Protein AF-A0A8T5ZJA3-F1 (afdb_monomer_lite)

Secondary structure (DSSP, 8-state):
---------HHHHHHHHHHHTT--EEEEE--TTHHHHHHHHHHTT-EEEEESSHHHHHHHHH-

InterPro domains:
  IPR012001 Thiamine pyrophosphate enzyme, N-terminal TPP-binding domain [PF02776] (9-63)
  IPR029061 Thiamin diphosphate-binding fold [SSF52518] (6-63)
  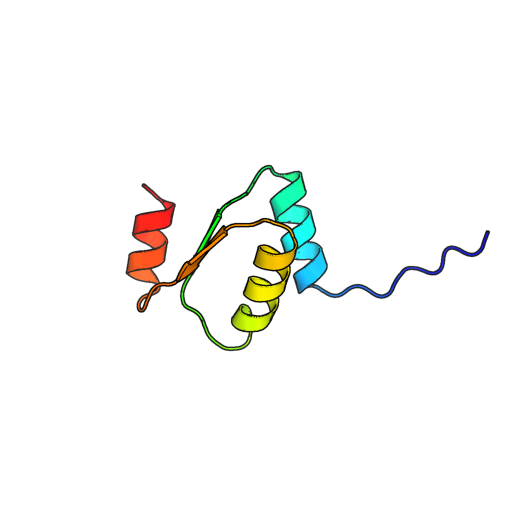IPR045025 TPP-binding domain containing protein HACL1-like [PTHR43710] (6-63)

Structure (mmCIF, N/CA/C/O backbone):
data_AF-A0A8T5ZJA3-F1
#
_entry.id   AF-A0A8T5ZJA3-F1
#
loop_
_atom_site.group_PDB
_atom_site.id
_atom_site.type_symbol
_atom_site.label_atom_id
_atom_site.label_alt_id
_atom_site.label_comp_id
_atom_site.label_asym_id
_atom_site.label_entity_id
_atom_site.label_seq_id
_atom_site.pdbx_PDB_ins_code
_atom_site.Cartn_x
_atom_site.Cartn_y
_atom_site.Cartn_z
_atom_site.occupancy
_atom_site.B_iso_or_equiv
_atom_site.auth_seq_id
_atom_site.auth_comp_id
_atom_site.auth_asym_id
_atom_site.auth_atom_id
_atom_site.pdbx_PDB_model_num
ATOM 1 N N . MET A 1 1 ? -22.127 1.277 29.740 1.00 46.31 1 MET A N 1
ATOM 2 C CA . MET A 1 1 ? -21.400 0.372 28.833 1.00 46.31 1 MET A CA 1
ATOM 3 C C . MET A 1 1 ? -20.033 0.991 28.679 1.00 46.31 1 MET A C 1
ATOM 5 O O . MET A 1 1 ? -19.960 2.113 28.202 1.00 46.31 1 MET A O 1
ATOM 9 N N . SER A 1 2 ? -19.012 0.395 29.283 1.00 49.69 2 SER A N 1
ATOM 10 C CA . SER A 1 2 ? -17.660 0.945 29.288 1.00 49.69 2 SER A CA 1
ATOM 11 C C . SER A 1 2 ? -17.161 0.960 27.847 1.00 49.69 2 SER A C 1
ATOM 13 O O . SER A 1 2 ? -16.905 -0.109 27.298 1.00 49.69 2 SER A O 1
ATOM 15 N N . ASP A 1 3 ? -17.061 2.139 27.236 1.00 58.97 3 ASP A N 1
ATOM 16 C CA . ASP A 1 3 ? -16.289 2.316 26.007 1.00 58.97 3 ASP A CA 1
ATOM 17 C C . ASP A 1 3 ? -14.825 2.070 26.374 1.00 58.97 3 ASP A C 1
ATOM 19 O O . ASP A 1 3 ? -14.088 2.963 26.792 1.00 58.97 3 ASP A O 1
ATOM 23 N N . GLN A 1 4 ? -14.410 0.806 26.305 1.00 58.78 4 GLN A N 1
ATOM 24 C CA . GLN A 1 4 ? -13.008 0.507 26.097 1.00 58.78 4 GLN A CA 1
ATOM 25 C C . GLN A 1 4 ? -12.698 1.031 24.703 1.00 58.78 4 GLN A C 1
ATOM 27 O O . GLN A 1 4 ? -13.055 0.396 23.715 1.00 58.78 4 GLN A O 1
ATOM 32 N N . LEU A 1 5 ? -12.058 2.198 24.628 1.00 64.12 5 LEU A N 1
ATOM 33 C CA . LEU A 1 5 ? -11.325 2.591 23.433 1.00 64.12 5 LEU A CA 1
ATOM 34 C C . LEU A 1 5 ? -10.425 1.400 23.081 1.00 64.12 5 LEU A C 1
ATOM 36 O O . LEU A 1 5 ? -9.475 1.111 23.812 1.00 64.12 5 LEU A O 1
ATOM 40 N N . GLN A 1 6 ? -10.776 0.647 22.034 1.00 72.56 6 GLN A N 1
ATOM 41 C CA . GLN A 1 6 ? -9.888 -0.383 21.516 1.00 72.56 6 GLN A CA 1
ATOM 42 C C . GLN A 1 6 ? -8.579 0.319 21.169 1.00 72.56 6 GLN A C 1
ATOM 44 O O . GLN A 1 6 ? -8.569 1.267 20.384 1.00 72.56 6 GLN A O 1
ATOM 49 N N . MET A 1 7 ? -7.486 -0.102 21.804 1.00 79.88 7 MET A N 1
ATOM 50 C CA . MET A 1 7 ? -6.167 0.425 21.481 1.00 79.88 7 MET A CA 1
ATOM 51 C C . MET A 1 7 ? -5.869 0.077 20.023 1.00 79.88 7 MET A C 1
ATOM 53 O O . MET A 1 7 ? -5.711 -1.094 19.688 1.00 79.88 7 MET A O 1
ATOM 57 N N . THR A 1 8 ? -5.833 1.102 19.176 1.00 86.12 8 THR A N 1
ATOM 58 C CA . THR A 1 8 ? -5.489 1.024 17.754 1.00 86.12 8 THR A CA 1
ATOM 59 C C . THR A 1 8 ? -4.184 1.784 17.505 1.00 86.12 8 THR A C 1
ATOM 61 O O . THR A 1 8 ? -3.737 2.552 18.362 1.00 86.12 8 THR A O 1
ATOM 64 N N . ASP A 1 9 ? -3.551 1.572 16.355 1.00 90.25 9 ASP A N 1
ATOM 65 C CA . ASP A 1 9 ? -2.312 2.249 15.966 1.00 90.25 9 ASP A CA 1
ATOM 66 C C . ASP A 1 9 ? -2.477 3.062 14.674 1.00 90.25 9 ASP A C 1
ATOM 68 O O . ASP A 1 9 ? -3.499 3.007 13.988 1.00 90.25 9 ASP A O 1
ATOM 72 N N . GLY A 1 10 ? -1.452 3.851 14.339 1.00 91.12 10 GLY A N 1
ATOM 73 C CA . GLY A 1 10 ? -1.484 4.720 13.164 1.00 91.12 10 GLY A CA 1
ATOM 74 C C . GLY A 1 10 ? -1.630 3.968 11.838 1.00 91.12 10 GLY A C 1
ATOM 75 O O . GLY A 1 10 ? -2.233 4.506 10.915 1.00 91.12 10 GLY A O 1
ATOM 76 N N . MET A 1 11 ? -1.129 2.733 11.730 1.00 92.25 11 MET A N 1
ATOM 77 C CA . MET A 1 11 ? -1.221 1.962 10.487 1.00 92.25 11 MET A CA 1
ATOM 78 C C . MET A 1 11 ? -2.646 1.476 10.257 1.00 92.25 11 MET A C 1
ATOM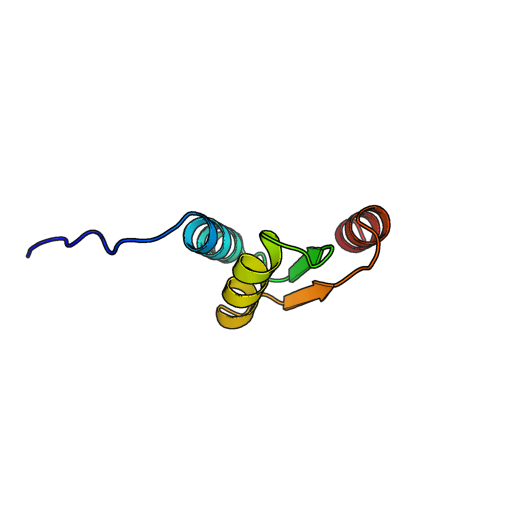 80 O O . MET A 1 11 ? -3.146 1.579 9.138 1.00 92.25 11 MET A O 1
ATOM 84 N N . HIS A 1 12 ? -3.319 1.024 11.315 1.00 93.00 12 HIS A N 1
ATOM 85 C CA . HIS A 1 12 ? -4.733 0.662 11.255 1.00 93.00 12 HIS A CA 1
ATOM 86 C C . HIS A 1 12 ? -5.601 1.875 10.903 1.00 93.00 12 HIS A C 1
ATOM 88 O O . HIS A 1 12 ? -6.438 1.773 10.010 1.00 93.00 12 HIS A O 1
ATOM 94 N N . ILE A 1 13 ? -5.340 3.039 11.514 1.00 94.38 13 ILE A N 1
ATOM 95 C CA . ILE A 1 13 ? -6.058 4.286 11.196 1.00 94.38 13 ILE A CA 1
ATOM 96 C C . ILE A 1 13 ? -5.874 4.671 9.721 1.00 94.38 13 ILE A C 1
ATOM 98 O O . ILE A 1 13 ? -6.836 5.054 9.061 1.00 94.38 13 ILE A O 1
ATOM 102 N N . ILE A 1 14 ? -4.656 4.556 9.179 1.00 94.38 14 ILE A N 1
ATOM 103 C CA . ILE A 1 14 ? -4.394 4.849 7.763 1.00 94.38 14 ILE A CA 1
ATOM 104 C C . ILE A 1 14 ? -5.164 3.880 6.864 1.00 94.38 14 ILE A C 1
ATOM 106 O O . ILE A 1 14 ? -5.845 4.325 5.946 1.00 94.38 14 ILE A O 1
ATOM 110 N N . VAL A 1 15 ? -5.086 2.571 7.117 1.00 95.38 15 VAL A N 1
ATOM 111 C CA . VAL A 1 15 ? -5.776 1.560 6.297 1.00 95.38 15 VAL A CA 1
ATOM 112 C C . VAL A 1 15 ? -7.292 1.757 6.333 1.00 95.38 15 VAL A C 1
ATOM 114 O O . VAL A 1 15 ? -7.941 1.697 5.289 1.00 95.38 15 VAL A O 1
ATOM 117 N N . GLU A 1 16 ? -7.855 2.051 7.503 1.00 95.31 16 GLU A N 1
ATOM 118 C CA . GLU A 1 16 ? -9.277 2.354 7.643 1.00 95.31 16 GLU A CA 1
ATOM 119 C C . GLU A 1 16 ? -9.662 3.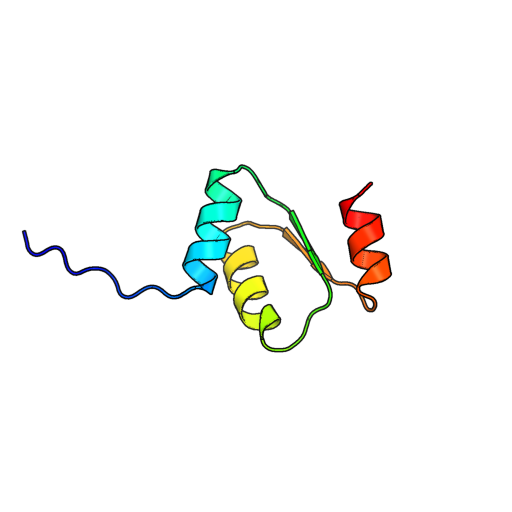617 6.861 1.00 95.31 16 GLU A C 1
ATOM 121 O O . GLU A 1 16 ? -10.631 3.599 6.101 1.00 95.31 16 GLU A O 1
ATOM 126 N N . ALA A 1 17 ? -8.872 4.688 6.970 1.00 96.62 17 ALA A N 1
ATOM 127 C CA . ALA A 1 17 ? -9.109 5.921 6.229 1.00 96.62 17 ALA A CA 1
ATOM 128 C C . ALA A 1 17 ? -9.041 5.707 4.708 1.00 96.62 17 ALA A C 1
ATOM 130 O O . ALA A 1 17 ? -9.878 6.243 3.984 1.00 96.62 17 ALA A O 1
ATOM 131 N N . LEU A 1 18 ? -8.098 4.897 4.211 1.00 97.12 18 LEU A N 1
ATOM 132 C CA . LEU A 1 18 ? -8.021 4.546 2.788 1.00 97.12 18 LEU A CA 1
ATOM 133 C C . LEU A 1 18 ? -9.309 3.852 2.320 1.00 97.12 18 LEU A C 1
ATOM 135 O O . LEU A 1 18 ? -9.883 4.252 1.309 1.00 97.12 18 LEU A O 1
ATOM 139 N N . LYS A 1 19 ? -9.815 2.884 3.094 1.00 96.31 19 LYS A N 1
ATOM 140 C CA . LYS A 1 19 ? -11.067 2.174 2.784 1.00 96.31 19 LYS A CA 1
ATOM 141 C C . LYS A 1 19 ? -12.283 3.089 2.791 1.00 96.31 19 LYS A C 1
ATOM 143 O O . LYS A 1 19 ? -13.119 2.986 1.904 1.00 96.31 19 LYS A O 1
ATOM 148 N N . GLN A 1 20 ? -12.373 3.991 3.768 1.00 97.31 20 GLN A N 1
ATOM 149 C CA . GLN A 1 20 ? -13.467 4.965 3.857 1.00 97.31 20 GLN A CA 1
ATOM 150 C C . GLN A 1 20 ? -13.495 5.952 2.676 1.00 97.31 20 GLN A C 1
ATOM 152 O O . GLN A 1 20 ? -14.512 6.605 2.465 1.00 97.31 20 GLN A O 1
ATOM 157 N N . ASN A 1 21 ? -12.400 6.062 1.918 1.00 97.88 21 ASN A N 1
ATOM 158 C CA . ASN A 1 21 ? -12.282 6.906 0.728 1.00 97.88 21 ASN A CA 1
ATOM 159 C C . ASN A 1 21 ? -12.239 6.088 -0.576 1.00 97.88 21 ASN A C 1
ATOM 161 O O . ASN A 1 21 ? -11.738 6.582 -1.584 1.00 97.88 21 ASN A O 1
ATOM 165 N N . ASP A 1 22 ? -12.727 4.844 -0.554 1.00 97.44 22 ASP A N 1
ATOM 166 C CA . ASP A 1 22 ? -12.791 3.949 -1.717 1.00 97.44 22 ASP A CA 1
ATOM 167 C C . ASP A 1 22 ? -11.422 3.676 -2.383 1.00 97.44 22 ASP A C 1
ATOM 169 O O . ASP A 1 22 ? -11.339 3.360 -3.571 1.00 97.44 22 ASP A O 1
ATOM 173 N N . ILE A 1 23 ? -10.321 3.772 -1.625 1.00 97.75 23 ILE A N 1
ATOM 174 C CA . ILE A 1 23 ? -8.980 3.438 -2.118 1.00 97.75 23 ILE A CA 1
ATOM 175 C C . ILE A 1 23 ? -8.731 1.943 -1.921 1.00 97.75 23 ILE A C 1
ATOM 177 O O . ILE A 1 23 ? -8.581 1.460 -0.798 1.00 97.75 23 ILE A O 1
ATOM 181 N N . ASP A 1 24 ? -8.626 1.218 -3.033 1.00 97.31 24 ASP A N 1
ATOM 182 C CA . ASP A 1 24 ? -8.462 -0.240 -3.051 1.00 97.31 24 ASP A CA 1
ATOM 183 C C . ASP A 1 24 ? -7.064 -0.723 -3.467 1.00 97.31 24 ASP A C 1
ATOM 185 O O . ASP A 1 24 ? -6.780 -1.919 -3.391 1.00 97.31 24 ASP A O 1
ATOM 189 N N . THR A 1 25 ? -6.178 0.177 -3.907 1.00 97.88 25 THR A N 1
ATOM 190 C CA . THR A 1 25 ? -4.860 -0.179 -4.443 1.00 97.88 25 THR A CA 1
ATOM 191 C C . THR A 1 25 ? -3.770 0.768 -3.931 1.00 97.88 25 THR A C 1
ATOM 193 O O . THR A 1 25 ? -3.891 1.986 -4.021 1.00 97.88 25 THR A O 1
ATOM 196 N N . ILE A 1 26 ? -2.663 0.202 -3.445 1.00 97.00 26 ILE A N 1
ATOM 197 C CA . ILE A 1 26 ? -1.441 0.901 -3.032 1.00 97.00 26 ILE A CA 1
ATOM 198 C C . ILE A 1 26 ? -0.298 0.500 -3.968 1.00 97.00 26 ILE A C 1
ATOM 200 O O . ILE A 1 26 ? -0.050 -0.687 -4.175 1.00 97.00 26 ILE A O 1
ATOM 204 N N . TYR A 1 27 ? 0.445 1.485 -4.471 1.00 97.19 27 TYR A N 1
ATOM 205 C CA . TYR A 1 27 ? 1.682 1.294 -5.232 1.00 97.19 27 TYR A CA 1
ATOM 206 C C . TYR A 1 27 ? 2.853 1.775 -4.376 1.00 97.19 27 TYR A C 1
ATOM 208 O O . TYR A 1 27 ? 2.857 2.921 -3.929 1.00 97.19 27 TYR A O 1
ATOM 216 N N . GLY A 1 28 ? 3.852 0.930 -4.126 1.00 95.31 28 GLY A N 1
ATOM 217 C CA . GLY A 1 28 ? 4.948 1.324 -3.242 1.00 95.31 28 GLY A CA 1
ATOM 218 C C . GLY A 1 28 ? 6.187 0.449 -3.326 1.00 95.31 28 GLY A C 1
ATOM 219 O O . GLY A 1 28 ? 6.201 -0.596 -3.974 1.00 95.31 28 GLY A O 1
ATOM 220 N N . VAL A 1 29 ? 7.246 0.893 -2.654 1.00 94.94 29 VAL A N 1
ATOM 221 C CA . VAL A 1 29 ? 8.455 0.097 -2.422 1.00 94.94 29 VAL A CA 1
ATOM 222 C C . VAL A 1 29 ? 8.337 -0.552 -1.047 1.00 94.94 29 VAL A C 1
ATOM 224 O O . VAL A 1 29 ? 8.098 0.129 -0.049 1.00 94.94 29 VAL A O 1
ATOM 227 N N . VAL A 1 30 ? 8.470 -1.879 -0.987 1.00 84.19 30 VAL A N 1
ATOM 228 C CA . VAL A 1 30 ? 8.389 -2.618 0.281 1.00 84.19 30 VAL A CA 1
ATOM 229 C C . VAL A 1 30 ? 9.677 -2.412 1.071 1.00 84.19 30 VAL A C 1
ATOM 231 O O . VAL A 1 30 ? 10.761 -2.747 0.597 1.00 84.19 30 VAL A O 1
ATOM 234 N N . GLY A 1 31 ? 9.547 -1.923 2.302 1.00 89.88 31 GLY A N 1
ATOM 235 C CA . GLY A 1 31 ? 10.641 -1.769 3.256 1.00 89.88 31 GLY A CA 1
ATOM 236 C C . GLY A 1 31 ? 10.112 -1.467 4.656 1.00 89.88 31 GLY A C 1
ATOM 237 O O . GLY A 1 31 ? 8.967 -1.047 4.812 1.00 89.88 31 GLY A O 1
ATOM 238 N N . ILE A 1 32 ? 10.929 -1.684 5.690 1.00 92.38 32 ILE A N 1
ATOM 239 C CA . ILE A 1 32 ? 10.586 -1.258 7.057 1.00 92.38 32 ILE A CA 1
ATOM 240 C C . ILE A 1 32 ? 10.530 0.280 7.073 1.00 92.38 32 ILE A C 1
ATOM 242 O O . ILE A 1 32 ? 11.464 0.903 6.566 1.00 92.38 32 ILE A O 1
ATOM 246 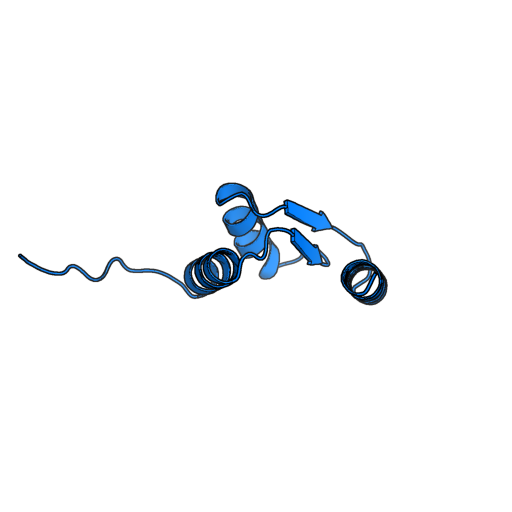N N . PRO A 1 33 ? 9.480 0.908 7.638 1.00 85.69 33 PRO A N 1
ATOM 247 C CA . PRO A 1 33 ? 8.371 0.321 8.412 1.00 85.69 33 PRO A CA 1
ATOM 248 C C . PRO A 1 33 ? 7.095 0.005 7.603 1.00 85.69 33 PRO A C 1
ATOM 250 O O . PRO A 1 33 ? 6.135 -0.529 8.150 1.00 85.69 33 PRO A O 1
ATOM 253 N N . VAL A 1 34 ? 7.061 0.323 6.309 1.00 89.62 34 VAL A N 1
ATOM 254 C CA . VAL A 1 34 ? 5.876 0.201 5.437 1.00 89.62 34 VAL A CA 1
ATOM 255 C C . VAL A 1 34 ? 5.414 -1.251 5.263 1.00 89.62 34 VAL A C 1
ATOM 257 O O . VAL A 1 34 ? 4.236 -1.488 5.008 1.00 89.62 34 VAL A O 1
ATOM 260 N N . THR A 1 35 ? 6.301 -2.235 5.439 1.00 92.12 35 THR A N 1
ATOM 261 C CA . THR A 1 35 ? 5.967 -3.664 5.323 1.00 92.12 35 THR A CA 1
ATOM 262 C C . THR A 1 35 ? 4.788 -4.084 6.206 1.00 92.12 35 THR A C 1
ATOM 264 O O . THR A 1 35 ? 3.933 -4.838 5.741 1.00 92.12 35 THR A O 1
ATOM 267 N N . ASP A 1 36 ? 4.704 -3.599 7.448 1.00 91.19 36 ASP A N 1
ATOM 268 C CA . ASP A 1 36 ? 3.614 -3.984 8.354 1.00 91.19 36 ASP A CA 1
ATOM 269 C C . ASP A 1 36 ? 2.295 -3.312 7.955 1.00 91.19 36 ASP A C 1
ATOM 271 O O . ASP A 1 36 ? 1.265 -3.978 7.866 1.00 91.19 36 ASP A O 1
ATOM 275 N N . MET A 1 37 ? 2.332 -2.031 7.573 1.00 92.94 37 MET A N 1
ATOM 276 C CA . MET A 1 37 ? 1.173 -1.336 7.001 1.00 92.94 37 MET A CA 1
ATOM 277 C C . MET A 1 37 ? 0.655 -2.040 5.740 1.00 92.94 37 MET A C 1
ATOM 279 O O . MET A 1 37 ? -0.547 -2.234 5.592 1.00 92.94 37 MET A O 1
ATOM 283 N N . ALA A 1 38 ? 1.553 -2.455 4.841 1.00 94.31 38 ALA A N 1
ATOM 284 C CA . ALA A 1 38 ? 1.190 -3.159 3.615 1.00 94.31 38 ALA A CA 1
ATOM 285 C C . ALA A 1 38 ? 0.502 -4.500 3.915 1.00 94.31 38 ALA A C 1
ATOM 287 O O . ALA A 1 38 ? -0.486 -4.832 3.265 1.00 94.31 38 ALA A O 1
ATOM 288 N N . ARG A 1 39 ? 0.965 -5.239 4.934 1.00 92.88 39 ARG A N 1
ATOM 289 C CA . ARG A 1 39 ? 0.303 -6.470 5.396 1.00 92.88 39 ARG A CA 1
ATOM 290 C C . ARG A 1 39 ? -1.100 -6.201 5.931 1.00 92.88 39 ARG A C 1
ATOM 292 O O . ARG A 1 39 ? -2.019 -6.927 5.563 1.00 92.88 39 ARG A O 1
ATOM 299 N N . HIS A 1 40 ? -1.273 -5.168 6.757 1.00 93.81 40 HIS A N 1
ATOM 300 C CA . HIS A 1 40 ? -2.592 -4.775 7.263 1.00 93.81 40 HIS A CA 1
ATOM 301 C C . HIS A 1 40 ? -3.529 -4.352 6.128 1.00 93.81 40 HIS A C 1
ATOM 303 O O . HIS A 1 40 ? -4.654 -4.834 6.053 1.00 93.81 40 HIS A O 1
ATOM 309 N N . ALA A 1 41 ? -3.044 -3.539 5.189 1.00 95.69 41 ALA A N 1
ATOM 310 C CA . ALA A 1 41 ? -3.796 -3.129 4.008 1.00 95.69 41 ALA A CA 1
ATOM 311 C C . ALA A 1 41 ? -4.268 -4.345 3.190 1.00 95.69 41 ALA A C 1
A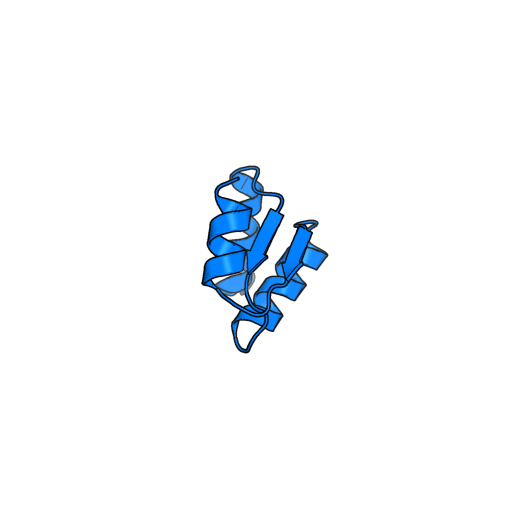TOM 313 O O . ALA A 1 41 ? -5.449 -4.447 2.862 1.00 95.69 41 ALA A O 1
ATOM 314 N N . GLN A 1 42 ? -3.373 -5.304 2.931 1.00 95.75 42 GLN A N 1
ATOM 315 C CA . GLN A 1 42 ? -3.708 -6.543 2.225 1.00 95.75 42 GLN A CA 1
ATOM 316 C C . GLN A 1 42 ? -4.733 -7.397 2.976 1.00 95.75 42 GLN A C 1
ATOM 318 O O . GLN A 1 42 ? -5.657 -7.914 2.350 1.00 95.75 42 GLN A O 1
ATOM 323 N N . ALA A 1 43 ? -4.598 -7.536 4.300 1.00 95.50 43 ALA A N 1
ATOM 324 C CA . ALA A 1 43 ? -5.560 -8.265 5.131 1.00 95.50 43 ALA A CA 1
ATOM 325 C C . ALA A 1 43 ? -6.961 -7.632 5.086 1.00 95.50 43 ALA A C 1
ATOM 327 O O . ALA A 1 43 ? -7.964 -8.340 5.120 1.00 95.50 43 ALA A O 1
ATOM 328 N N . GLU A 1 44 ? -7.018 -6.311 4.939 1.00 95.69 44 GLU A N 1
ATOM 329 C CA . GLU A 1 44 ? -8.245 -5.523 4.841 1.00 95.69 44 GLU A CA 1
ATOM 330 C C . GLU A 1 44 ? -8.810 -5.411 3.411 1.00 95.69 44 GLU A C 1
ATOM 332 O O . GLU A 1 44 ? -9.825 -4.734 3.204 1.00 95.69 44 GLU A O 1
ATOM 337 N N . GLY A 1 45 ? -8.191 -6.092 2.437 1.00 96.19 45 GLY A N 1
ATOM 338 C CA . GLY A 1 45 ? -8.650 -6.189 1.047 1.00 96.19 45 GLY A CA 1
ATOM 339 C C . GLY A 1 45 ? -8.027 -5.182 0.076 1.00 96.19 45 GLY A C 1
ATOM 340 O O . GLY A 1 45 ? -8.355 -5.213 -1.108 1.00 96.19 45 GLY A O 1
ATOM 341 N N . ILE A 1 46 ? -7.113 -4.323 0.534 1.00 97.94 46 ILE A N 1
ATOM 342 C CA . ILE A 1 46 ? -6.404 -3.365 -0.321 1.00 97.94 46 ILE A CA 1
ATOM 343 C C . ILE A 1 46 ? -5.273 -4.087 -1.062 1.00 97.94 46 ILE A C 1
ATOM 345 O O . ILE A 1 46 ? -4.371 -4.684 -0.466 1.00 97.94 46 ILE A O 1
ATOM 349 N N . ARG A 1 47 ? -5.270 -4.006 -2.390 1.00 97.69 47 ARG A N 1
ATOM 350 C CA . ARG A 1 47 ? -4.216 -4.568 -3.232 1.00 97.69 47 ARG A CA 1
ATOM 351 C C . ARG A 1 47 ? -2.927 -3.766 -3.071 1.00 97.69 47 ARG A C 1
ATOM 353 O O . ARG A 1 47 ? -2.901 -2.571 -3.327 1.00 97.69 47 ARG A O 1
ATOM 360 N N . TYR A 1 48 ? -1.826 -4.430 -2.737 1.00 96.19 48 TYR A N 1
ATOM 361 C CA . TYR A 1 48 ? -0.501 -3.809 -2.705 1.00 96.19 48 TYR A CA 1
ATOM 362 C C . TYR A 1 48 ? 0.334 -4.246 -3.916 1.00 96.19 48 TYR A C 1
ATOM 364 O O . TYR A 1 48 ? 0.560 -5.440 -4.119 1.00 96.19 48 TYR A O 1
ATOM 372 N N . ILE A 1 49 ? 0.809 -3.286 -4.711 1.00 96.50 49 ILE A N 1
ATOM 373 C CA . ILE A 1 49 ? 1.659 -3.497 -5.887 1.00 96.50 49 ILE A CA 1
ATOM 374 C C . ILE A 1 49 ? 3.070 -2.995 -5.565 1.00 96.50 49 ILE A C 1
ATOM 376 O O . ILE A 1 49 ? 3.305 -1.798 -5.391 1.00 96.50 49 ILE A O 1
ATOM 380 N N . GLY A 1 50 ? 4.008 -3.938 -5.466 1.00 95.19 50 GLY A N 1
ATOM 381 C CA . GLY A 1 50 ? 5.392 -3.676 -5.074 1.00 95.19 50 GLY A CA 1
ATOM 382 C C . GLY A 1 50 ? 6.303 -3.286 -6.240 1.00 95.19 50 GLY A C 1
ATOM 383 O O . GLY A 1 50 ? 6.293 -3.924 -7.291 1.00 95.19 50 GLY A O 1
ATOM 384 N N . PHE A 1 51 ? 7.153 -2.287 -6.011 1.00 96.25 51 PHE A N 1
ATOM 385 C CA . PHE A 1 51 ? 8.177 -1.798 -6.938 1.00 96.25 51 PHE A CA 1
ATOM 386 C C . PHE A 1 51 ? 9.566 -1.837 -6.296 1.00 96.25 51 PHE A C 1
ATOM 388 O O . PHE A 1 51 ? 9.709 -1.940 -5.080 1.00 96.25 51 PHE A O 1
ATOM 395 N N . ARG A 1 52 ? 10.607 -1.728 -7.132 1.00 95.31 52 ARG A N 1
ATOM 396 C CA . ARG A 1 52 ? 12.004 -1.566 -6.683 1.00 95.31 52 ARG A CA 1
ATOM 397 C C . ARG A 1 52 ? 12.439 -0.108 -6.537 1.00 95.31 52 ARG A C 1
ATOM 399 O O . ARG A 1 52 ? 13.435 0.153 -5.876 1.00 95.31 52 ARG A O 1
ATOM 406 N N . HIS A 1 53 ? 11.720 0.809 -7.179 1.00 95.94 53 HIS A N 1
ATOM 407 C CA . HIS A 1 53 ? 12.017 2.236 -7.190 1.00 95.94 53 HIS A CA 1
ATOM 408 C C . HIS A 1 53 ? 10.731 3.024 -6.973 1.00 95.94 53 HIS A C 1
ATOM 410 O O . HIS A 1 53 ? 9.722 2.776 -7.638 1.00 95.94 53 HIS A O 1
ATOM 416 N N . GLU A 1 54 ? 10.788 4.003 -6.079 1.00 95.94 54 GLU A N 1
ATOM 417 C CA . GLU A 1 54 ? 9.662 4.853 -5.701 1.00 95.94 54 GLU A CA 1
ATOM 418 C C . GLU A 1 54 ? 9.166 5.670 -6.895 1.00 95.94 54 GLU A C 1
ATOM 420 O O . GLU A 1 54 ? 7.963 5.846 -7.060 1.00 95.94 54 GLU A O 1
ATOM 425 N N . GLN A 1 55 ? 10.073 6.094 -7.782 1.00 97.88 55 GLN A N 1
ATOM 426 C CA . GLN A 1 55 ? 9.707 6.781 -9.024 1.00 97.88 55 GLN A CA 1
ATOM 427 C C . GLN A 1 55 ? 8.787 5.920 -9.899 1.00 97.88 55 GLN A C 1
ATOM 429 O O . GLN A 1 55 ? 7.760 6.399 -10.369 1.00 97.88 55 GLN A O 1
ATOM 434 N N . SER A 1 56 ? 9.114 4.636 -10.081 1.00 97.69 56 SER A N 1
ATOM 435 C CA . SER A 1 56 ? 8.280 3.710 -10.856 1.00 97.69 56 SER A CA 1
ATOM 436 C C . SER A 1 56 ? 6.915 3.482 -10.206 1.00 97.69 56 SER A C 1
ATOM 438 O O . SER A 1 56 ? 5.918 3.432 -10.920 1.00 97.69 56 SER A O 1
ATOM 440 N N . ALA A 1 57 ? 6.861 3.390 -8.873 1.00 97.56 57 ALA A N 1
ATOM 441 C CA . ALA A 1 57 ? 5.600 3.294 -8.139 1.00 97.56 57 ALA A CA 1
ATOM 442 C C . ALA A 1 57 ? 4.735 4.550 -8.337 1.00 97.56 57 ALA A C 1
ATOM 444 O O . ALA A 1 57 ? 3.545 4.436 -8.611 1.00 97.56 57 ALA A O 1
ATOM 445 N N . GLY A 1 58 ? 5.343 5.739 -8.262 1.00 97.75 58 GLY A N 1
ATOM 446 C CA . GLY A 1 58 ? 4.658 7.013 -8.480 1.00 97.75 58 GLY A CA 1
ATOM 447 C C . GLY A 1 58 ? 4.104 7.154 -9.897 1.00 97.75 58 GLY A C 1
ATOM 448 O O . GLY A 1 58 ? 2.957 7.555 -10.065 1.00 97.75 58 GLY A O 1
ATOM 449 N N . TYR A 1 59 ? 4.874 6.762 -10.918 1.00 97.94 59 TYR A N 1
ATOM 450 C CA . TYR A 1 59 ? 4.376 6.748 -12.296 1.00 97.94 59 TYR A CA 1
ATOM 451 C C . TYR A 1 59 ? 3.225 5.757 -12.495 1.00 97.94 59 TYR A C 1
ATOM 453 O O . TYR A 1 59 ? 2.277 6.083 -13.199 1.00 97.94 59 TYR A O 1
ATOM 461 N N . ALA A 1 60 ? 3.278 4.578 -11.865 1.00 97.81 60 ALA A N 1
ATOM 462 C CA . ALA A 1 60 ? 2.192 3.601 -11.935 1.00 97.81 60 ALA A CA 1
ATOM 463 C C . ALA A 1 60 ? 0.922 4.068 -11.207 1.00 97.81 60 ALA A C 1
ATOM 465 O O . ALA A 1 60 ? -0.172 3.784 -11.673 1.00 97.81 60 ALA A O 1
ATOM 466 N N . ALA A 1 61 ? 1.061 4.799 -10.097 1.00 97.44 61 ALA A N 1
ATOM 467 C CA . ALA A 1 61 ? -0.068 5.376 -9.369 1.00 97.44 61 ALA A CA 1
ATOM 468 C C . ALA A 1 61 ? -0.734 6.555 -10.101 1.00 97.44 61 ALA A C 1
ATOM 470 O O . ALA A 1 61 ? -1.887 6.867 -9.821 1.00 97.44 61 ALA A O 1
ATOM 471 N N . ALA A 1 62 ? -0.006 7.234 -10.992 1.00 97.06 62 ALA A N 1
ATOM 472 C CA . ALA A 1 62 ? -0.511 8.371 -11.762 1.00 97.06 62 ALA A CA 1
ATOM 473 C C . ALA A 1 62 ? -1.192 7.977 -13.087 1.00 97.06 62 ALA A C 1
ATOM 475 O O . ALA A 1 62 ? -1.790 8.842 -13.727 1.00 97.06 62 ALA A O 1
ATOM 476 N N . ALA A 1 63 ? -1.033 6.722 -13.518 1.00 89.25 63 ALA A N 1
ATOM 477 C CA . ALA A 1 63 ? -1.588 6.186 -14.760 1.00 89.25 63 ALA A CA 1
ATOM 478 C C . ALA A 1 63 ? -3.045 5.742 -14.578 1.00 89.25 63 ALA A C 1
ATOM 480 O O . ALA A 1 63 ? -3.835 5.993 -15.516 1.00 89.25 63 ALA A O 1
#

pLDDT: mean 91.07, std 11.51, range [46.31, 97.94]

Sequence (63 aa):
MSDQLQMTDGMHIIVEALKQNDIDTIYGVVGIPVTDMARHAQAEGIRYIGFRHEQSAGYAAAA

Radius of gyrati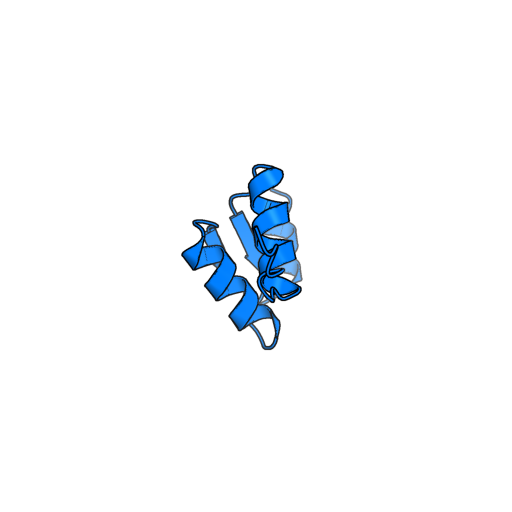on: 13.8 Å; chains: 1; bounding box: 33×17×44 Å

Foldseek 3Di:
DDPPVPDDDPLLVVLVVCVVVVQQEAFEADDPPCVVSQVVNVVVRRHYHHDPDRVVSVVVVVD

Organism: Escherichia coli (NCBI:txid562)